Protein AF-A0A2I2YRR7-F1 (afdb_monomer_lite)

Sequence (82 aa):
MFPVGRIHRHLKTRTTSHGRVGATAAVYSAAILEYLTAEVLELAGNASKDLKVKRITPRHLQLAIRGDEELDSLIKATIAGG

Foldseek 3Di:
DFDLVVQLVVVVVVDPPPDDDDSVNSVVVRVVVVVVVVQLCVQLVVVCVVVVHDDRDLVSSCCSQVVDPVSVVVDPDDSVVD

Radius of gyration: 16.16 Å; chains: 1; bounding box: 32×26×51 Å

InterPro domains:
  IPR002119 Histone H2A [PR00620] (20-35)
  IPR002119 Histone H2A [PR00620] (35-48)
  IPR002119 Histone H2A [PR00620] (49-63)
  IPR002119 Histone H2A [PR00620] (76-82)
  IPR002119 Histone H2A [PTHR23430] (2-82)
  IPR002119 Histone H2A [SM00414] (1-82)
  IPR007125 Core Histone H2A/H2B/H3 domain [PF00125] (1-67)
  IPR009072 Histone-fold [G3DSA:1.10.20.10] (1-82)
  IPR009072 Histone-fold [SSF47113] (2-76)
  IPR061508 Histone H2A, histone fold [cd00074] (2-79)

Structure (mmCIF, N/CA/C/O backbone):
data_AF-A0A2I2YRR7-F1
#
_entry.id   AF-A0A2I2YRR7-F1
#
loop_
_atom_site.group_PDB
_atom_site.id
_atom_site.type_symbol
_atom_site.label_atom_id
_atom_site.label_alt_id
_atom_site.label_comp_id
_atom_site.label_asym_id
_atom_site.label_entity_id
_atom_site.label_seq_id
_atom_site.pdbx_PDB_ins_code
_atom_site.Cartn_x
_atom_site.Cartn_y
_atom_site.Cartn_z
_atom_site.occupancy
_atom_site.B_iso_or_equiv
_atom_site.auth_seq_id
_atom_site.auth_comp_id
_atom_site.auth_asym_id
_atom_site.auth_atom_id
_atom_site.pdbx_PDB_model_num
ATOM 1 N N . MET A 1 1 ? 6.541 -9.461 2.344 1.00 88.50 1 MET A N 1
ATOM 2 C CA . MET A 1 1 ? 7.290 -9.673 1.094 1.00 88.50 1 MET A CA 1
ATOM 3 C C . MET A 1 1 ? 6.390 -9.832 -0.121 1.00 88.50 1 MET A C 1
ATOM 5 O O . MET A 1 1 ? 5.607 -10.778 -0.192 1.00 88.50 1 MET A O 1
ATOM 9 N N . PHE A 1 2 ? 6.484 -8.893 -1.065 1.00 96.38 2 PHE A N 1
ATOM 10 C CA . PHE A 1 2 ? 5.680 -8.875 -2.295 1.00 96.38 2 PHE A CA 1
ATOM 11 C C . PHE A 1 2 ? 6.270 -9.761 -3.421 1.00 96.38 2 PHE A C 1
ATOM 13 O O . PHE A 1 2 ? 7.488 -9.893 -3.548 1.00 96.38 2 PHE A O 1
ATOM 20 N N . PRO A 1 3 ? 5.435 -10.381 -4.284 1.00 97.44 3 PRO A N 1
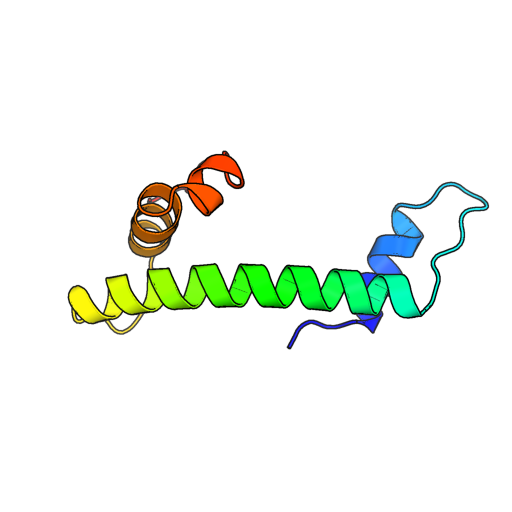ATOM 21 C CA . PRO A 1 3 ? 5.898 -11.348 -5.284 1.00 97.44 3 PRO A CA 1
ATOM 22 C C . PRO A 1 3 ? 6.428 -10.688 -6.573 1.00 97.44 3 PRO A C 1
ATOM 24 O O . PRO A 1 3 ? 5.665 -10.430 -7.510 1.00 97.44 3 PRO A O 1
ATOM 27 N N . VAL A 1 4 ? 7.752 -10.514 -6.676 1.00 97.44 4 VAL A N 1
ATOM 28 C CA . VAL A 1 4 ? 8.435 -9.889 -7.833 1.00 97.44 4 VAL A CA 1
ATOM 29 C C . VAL A 1 4 ? 8.038 -10.517 -9.176 1.00 97.44 4 VAL A C 1
ATOM 31 O O . VAL A 1 4 ? 7.675 -9.800 -10.106 1.00 97.44 4 VAL A O 1
ATOM 34 N N . GLY A 1 5 ? 8.039 -11.851 -9.294 1.00 97.12 5 GLY A N 1
ATOM 35 C CA . GLY A 1 5 ? 7.717 -12.527 -10.561 1.00 97.12 5 GLY A CA 1
ATOM 36 C C . GLY A 1 5 ? 6.277 -12.288 -11.036 1.00 97.12 5 GLY A C 1
ATOM 37 O O . GLY A 1 5 ? 6.023 -12.123 -12.230 1.00 97.12 5 GLY A O 1
ATOM 38 N N . ARG A 1 6 ? 5.321 -12.200 -10.100 1.00 97.50 6 ARG A N 1
ATOM 39 C CA . ARG A 1 6 ? 3.920 -11.880 -10.422 1.00 97.50 6 ARG A CA 1
ATOM 40 C C . ARG A 1 6 ? 3.785 -10.425 -10.866 1.00 97.50 6 ARG A C 1
ATOM 42 O O . ARG A 1 6 ? 3.087 -10.152 -11.839 1.00 97.50 6 ARG A O 1
ATOM 49 N N . ILE A 1 7 ? 4.478 -9.516 -10.185 1.00 97.56 7 ILE A N 1
ATOM 50 C CA . ILE A 1 7 ? 4.499 -8.090 -10.520 1.00 97.56 7 ILE A CA 1
ATOM 51 C C . ILE A 1 7 ? 5.130 -7.874 -11.899 1.00 97.56 7 ILE A C 1
ATOM 53 O O . ILE A 1 7 ? 4.542 -7.183 -12.724 1.00 97.56 7 ILE A O 1
ATOM 57 N N . HIS A 1 8 ? 6.248 -8.538 -12.214 1.00 97.19 8 HIS A N 1
ATOM 58 C CA . HIS A 1 8 ? 6.880 -8.470 -13.540 1.00 97.19 8 HIS A CA 1
ATOM 59 C C . HIS A 1 8 ? 5.924 -8.872 -14.665 1.00 97.19 8 HIS A C 1
ATOM 61 O O . HIS A 1 8 ? 5.850 -8.192 -15.689 1.00 97.19 8 HIS A O 1
ATOM 67 N N . ARG A 1 9 ? 5.134 -9.934 -14.457 1.00 96.62 9 ARG A N 1
ATOM 68 C CA . ARG A 1 9 ? 4.103 -10.354 -15.414 1.00 96.62 9 ARG A CA 1
ATOM 69 C C . ARG A 1 9 ? 3.026 -9.284 -15.602 1.00 96.62 9 ARG A C 1
ATOM 71 O O . ARG A 1 9 ? 2.686 -8.986 -16.743 1.00 96.62 9 ARG A O 1
ATOM 78 N N . HIS A 1 10 ? 2.521 -8.683 -14.521 1.00 97.25 10 HIS A N 1
ATOM 79 C CA . HIS A 1 10 ? 1.549 -7.587 -14.621 1.00 97.25 10 HIS A CA 1
ATOM 80 C C . HIS A 1 10 ? 2.132 -6.362 -15.336 1.00 97.25 10 HIS A C 1
ATOM 82 O O . HIS A 1 10 ? 1.452 -5.762 -16.167 1.00 97.25 10 HIS A O 1
ATOM 88 N N . LEU A 1 11 ? 3.399 -6.025 -15.088 1.00 96.75 11 LEU A N 1
ATOM 89 C CA . LEU A 1 11 ? 4.075 -4.947 -15.806 1.00 96.75 11 LEU A CA 1
ATOM 90 C C . LEU A 1 11 ? 4.137 -5.244 -17.311 1.00 96.75 11 LEU A C 1
ATOM 92 O O . LEU A 1 11 ? 3.764 -4.387 -18.102 1.00 96.75 11 LEU A O 1
ATOM 96 N N . LYS A 1 12 ? 4.500 -6.470 -17.720 1.00 95.69 12 LYS A N 1
ATOM 97 C CA . LYS A 1 12 ? 4.522 -6.858 -19.145 1.00 95.69 12 LYS A CA 1
ATOM 98 C C . LYS A 1 12 ? 3.156 -6.751 -19.825 1.00 95.69 12 LYS A C 1
ATOM 100 O O . LYS A 1 12 ? 3.089 -6.404 -20.994 1.00 95.69 12 LYS A O 1
ATOM 105 N N . THR A 1 13 ? 2.064 -7.024 -19.111 1.00 95.81 13 THR A N 1
ATOM 106 C CA . THR A 1 13 ? 0.709 -6.874 -19.677 1.00 95.81 13 THR A CA 1
ATOM 107 C C . THR A 1 13 ? 0.266 -5.420 -19.839 1.00 95.81 13 THR A C 1
ATOM 109 O O . THR A 1 13 ? -0.718 -5.156 -20.519 1.00 95.81 13 THR A O 1
ATOM 112 N N . ARG A 1 14 ? 0.964 -4.475 -19.201 1.00 95.25 14 ARG A N 1
ATOM 113 C CA . ARG A 1 14 ? 0.653 -3.039 -19.237 1.00 95.25 14 ARG A CA 1
ATOM 114 C C . ARG A 1 14 ? 1.539 -2.269 -20.220 1.00 95.25 14 ARG A C 1
ATOM 116 O O . ARG A 1 14 ? 1.309 -1.081 -20.422 1.00 95.25 14 ARG A O 1
ATOM 123 N N . THR A 1 15 ? 2.544 -2.910 -20.819 1.00 94.31 15 THR A N 1
ATOM 124 C CA . THR A 1 15 ? 3.386 -2.289 -21.848 1.00 94.31 15 THR A CA 1
ATOM 125 C C . THR A 1 15 ? 2.743 -2.375 -23.231 1.00 94.31 15 THR A C 1
ATOM 127 O O . THR A 1 15 ? 1.945 -3.269 -23.499 1.00 94.31 15 THR A O 1
ATOM 130 N N . THR A 1 16 ? 3.115 -1.466 -24.135 1.00 93.94 16 THR A N 1
ATOM 131 C CA . THR A 1 16 ? 2.696 -1.511 -25.547 1.00 93.94 16 THR A CA 1
ATOM 132 C C . THR A 1 16 ? 3.21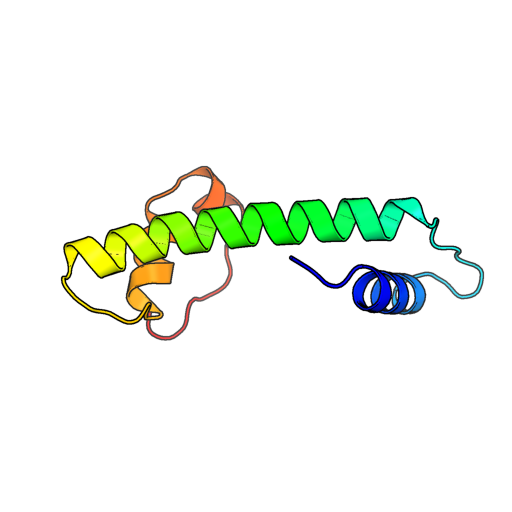6 -2.773 -26.253 1.00 93.94 16 THR A C 1
ATOM 134 O O . THR A 1 16 ? 4.071 -3.481 -25.722 1.00 93.94 16 THR A O 1
ATOM 137 N N . SER A 1 17 ? 2.738 -3.050 -27.474 1.00 86.12 17 SER A N 1
ATOM 138 C CA . SER A 1 17 ? 3.027 -4.295 -28.217 1.00 86.12 17 SER A CA 1
ATOM 139 C C . SER A 1 17 ? 4.516 -4.662 -28.350 1.00 86.12 17 SER A C 1
ATOM 141 O O . SER A 1 17 ? 4.834 -5.840 -28.464 1.00 86.12 17 SER A O 1
ATOM 143 N N . HIS A 1 18 ? 5.426 -3.686 -28.339 1.00 90.88 18 HIS A N 1
ATOM 144 C CA . HIS A 1 18 ? 6.880 -3.904 -28.428 1.00 90.88 18 HIS A CA 1
ATOM 145 C C . HIS A 1 18 ? 7.619 -3.478 -27.148 1.00 90.88 18 HIS A C 1
ATOM 147 O O . HIS A 1 18 ? 8.847 -3.398 -27.116 1.00 90.88 18 HIS A O 1
ATOM 153 N N . GLY A 1 19 ? 6.874 -3.179 -26.083 1.00 93.38 19 GLY A N 1
ATOM 154 C CA . GLY A 1 19 ? 7.420 -2.721 -24.818 1.00 93.38 19 GLY A CA 1
ATOM 155 C C . GLY A 1 19 ? 8.099 -3.847 -24.042 1.00 93.38 19 GLY A C 1
ATOM 156 O O . GLY A 1 19 ? 7.638 -4.988 -23.996 1.00 93.38 19 GLY A O 1
ATOM 157 N N . ARG A 1 20 ? 9.230 -3.521 -23.415 1.00 94.94 20 ARG A N 1
ATOM 158 C CA . ARG A 1 20 ? 10.007 -4.442 -22.580 1.00 94.94 20 ARG A CA 1
ATOM 159 C C . ARG A 1 20 ? 9.979 -3.963 -21.136 1.00 94.94 20 ARG A C 1
ATOM 161 O O . ARG A 1 20 ? 10.000 -2.766 -20.875 1.00 94.94 20 ARG A O 1
ATOM 168 N N . VAL A 1 21 ? 9.999 -4.908 -20.200 1.00 96.81 21 VAL A N 1
ATOM 169 C CA . VAL A 1 21 ? 10.114 -4.627 -18.763 1.00 96.81 21 VAL A CA 1
ATOM 170 C C . VAL A 1 21 ? 11.453 -5.157 -18.271 1.00 96.81 21 VAL A C 1
ATOM 172 O O . VAL A 1 21 ? 11.693 -6.368 -18.315 1.00 96.81 21 VAL A O 1
ATOM 175 N N . GLY A 1 22 ? 12.318 -4.253 -17.808 1.00 94.94 22 GLY A N 1
ATOM 176 C CA . GLY A 1 22 ? 13.604 -4.604 -17.208 1.00 94.94 22 GLY A CA 1
ATOM 177 C C . GLY A 1 22 ? 13.439 -5.454 -15.945 1.00 94.94 22 GLY A C 1
ATOM 178 O O . GLY A 1 22 ? 12.429 -5.357 -15.248 1.00 94.94 22 GLY A O 1
ATOM 179 N N . ALA A 1 23 ? 14.431 -6.293 -15.641 1.00 84.56 23 ALA A N 1
ATOM 180 C CA . ALA A 1 23 ? 14.375 -7.192 -14.485 1.00 84.56 23 ALA A CA 1
ATOM 181 C C . ALA A 1 23 ? 14.259 -6.425 -13.152 1.00 84.56 23 ALA A C 1
ATOM 183 O O . ALA A 1 23 ? 13.471 -6.796 -12.285 1.00 84.56 23 ALA A O 1
ATOM 184 N N . THR A 1 24 ? 14.981 -5.310 -13.019 1.00 96.62 24 THR A N 1
ATOM 185 C CA . THR A 1 24 ? 14.989 -4.469 -11.812 1.00 96.62 24 THR A CA 1
ATOM 186 C C . THR A 1 24 ? 13.713 -3.649 -11.633 1.00 96.62 24 THR A C 1
ATOM 188 O O . THR A 1 24 ? 13.373 -3.313 -10.503 1.00 96.62 24 THR A O 1
ATOM 191 N N . ALA A 1 25 ? 12.958 -3.381 -12.705 1.00 97.81 25 ALA A N 1
ATOM 192 C CA . ALA A 1 25 ? 11.715 -2.613 -12.622 1.00 97.81 25 ALA A CA 1
ATOM 193 C C . ALA A 1 25 ? 10.685 -3.307 -11.717 1.00 97.81 25 ALA A C 1
ATOM 195 O O . ALA A 1 25 ? 10.080 -2.671 -10.862 1.00 97.81 25 ALA A O 1
ATOM 196 N N . ALA A 1 26 ? 10.541 -4.631 -11.842 1.00 97.12 26 ALA A N 1
ATOM 197 C CA . ALA A 1 26 ? 9.624 -5.392 -10.997 1.00 97.12 26 ALA A CA 1
ATOM 198 C C . ALA A 1 26 ? 10.078 -5.471 -9.536 1.00 97.12 26 ALA A C 1
ATOM 200 O O . ALA A 1 26 ? 9.230 -5.499 -8.648 1.00 97.12 26 ALA A O 1
ATOM 201 N N . VAL A 1 27 ? 11.391 -5.497 -9.287 1.00 97.75 27 VAL A N 1
ATOM 202 C CA . VAL A 1 27 ? 11.950 -5.450 -7.928 1.00 97.75 27 VAL A CA 1
ATOM 203 C C . VAL A 1 27 ? 11.630 -4.103 -7.288 1.00 97.75 27 VAL A C 1
ATOM 205 O O . VAL A 1 27 ? 11.105 -4.066 -6.181 1.00 97.75 27 VAL A O 1
ATOM 208 N N . TYR A 1 28 ? 11.864 -3.008 -8.013 1.00 98.38 28 TYR A N 1
ATOM 209 C CA . TYR A 1 28 ? 11.580 -1.659 -7.534 1.00 98.38 28 TYR A CA 1
ATOM 210 C C . TYR A 1 28 ? 10.084 -1.452 -7.259 1.00 98.38 28 TYR A C 1
ATOM 212 O O . TYR A 1 28 ? 9.704 -0.996 -6.184 1.00 98.38 28 TYR A O 1
ATOM 220 N N . SER A 1 29 ? 9.212 -1.879 -8.180 1.00 98.06 29 SER A N 1
ATOM 221 C CA . SER A 1 29 ? 7.764 -1.838 -7.956 1.00 98.06 29 SER A CA 1
ATOM 222 C C . SER A 1 29 ? 7.331 -2.693 -6.762 1.00 98.06 29 SER A C 1
ATOM 224 O O . SER A 1 29 ? 6.477 -2.262 -5.995 1.00 98.06 29 SER A O 1
ATOM 226 N N . ALA A 1 30 ? 7.904 -3.888 -6.580 1.00 98.00 30 ALA A N 1
ATOM 227 C CA . ALA A 1 30 ? 7.596 -4.732 -5.425 1.00 98.00 30 ALA A CA 1
ATOM 228 C C . ALA A 1 30 ? 8.002 -4.066 -4.107 1.00 98.00 30 ALA A C 1
ATOM 230 O O . ALA A 1 30 ? 7.218 -4.098 -3.164 1.00 98.00 30 ALA A O 1
ATOM 231 N N . ALA A 1 31 ? 9.175 -3.430 -4.068 1.00 98.31 31 ALA A N 1
ATOM 232 C CA . ALA A 1 31 ? 9.667 -2.725 -2.891 1.00 98.31 31 ALA A CA 1
ATOM 233 C C . ALA A 1 31 ? 8.759 -1.549 -2.502 1.00 98.31 31 ALA A C 1
ATOM 235 O O . ALA A 1 31 ? 8.402 -1.429 -1.336 1.00 98.31 31 ALA A O 1
ATOM 236 N N . ILE A 1 32 ? 8.321 -0.732 -3.467 1.00 98.38 32 ILE A N 1
ATOM 237 C CA . ILE A 1 32 ? 7.395 0.384 -3.197 1.00 98.38 32 ILE A CA 1
ATOM 238 C C . ILE A 1 32 ? 6.054 -0.129 -2.668 1.00 98.38 32 ILE A C 1
ATOM 240 O O . ILE A 1 32 ? 5.541 0.385 -1.677 1.00 98.38 32 ILE A O 1
ATOM 244 N N . LEU A 1 33 ? 5.482 -1.148 -3.318 1.00 98.38 33 LEU A N 1
ATOM 245 C CA . LEU A 1 33 ? 4.210 -1.725 -2.883 1.00 98.38 33 LEU A CA 1
ATOM 246 C C . LEU A 1 33 ? 4.317 -2.318 -1.475 1.00 98.38 33 LEU A C 1
ATOM 248 O O . LEU A 1 33 ? 3.398 -2.164 -0.674 1.00 98.38 33 LEU A O 1
ATOM 252 N N . GLU A 1 34 ? 5.432 -2.978 -1.172 1.00 98.44 34 GLU A N 1
ATOM 253 C CA . GLU A 1 34 ? 5.697 -3.536 0.148 1.00 98.44 34 GLU A CA 1
ATOM 254 C C . GLU A 1 34 ? 5.863 -2.455 1.212 1.00 98.44 34 GLU A C 1
ATOM 256 O O . GLU A 1 34 ? 5.237 -2.567 2.261 1.00 98.44 34 GLU A O 1
ATOM 261 N N . TYR A 1 35 ? 6.626 -1.400 0.920 1.00 98.12 35 TYR A N 1
ATOM 262 C CA . TYR A 1 35 ? 6.826 -0.266 1.819 1.00 98.12 35 TYR A CA 1
ATOM 263 C C . TYR A 1 35 ? 5.497 0.404 2.191 1.00 98.12 35 TYR A C 1
ATOM 265 O O . TYR A 1 35 ? 5.145 0.458 3.365 1.00 98.12 35 TYR A O 1
ATOM 273 N N . LEU A 1 36 ? 4.700 0.806 1.196 1.00 98.19 36 LEU A N 1
ATOM 274 C CA . LEU A 1 36 ? 3.408 1.456 1.442 1.00 98.19 36 LEU A CA 1
ATOM 275 C C . LEU A 1 36 ? 2.423 0.533 2.175 1.00 98.19 36 LEU A C 1
ATOM 277 O O . LEU A 1 36 ? 1.649 0.979 3.018 1.00 98.19 36 LEU A O 1
ATOM 281 N N . THR A 1 37 ? 2.445 -0.769 1.868 1.00 98.25 37 THR A N 1
ATOM 282 C CA . THR A 1 37 ? 1.597 -1.745 2.569 1.00 98.25 37 THR A CA 1
ATOM 283 C C . THR A 1 37 ? 2.018 -1.896 4.029 1.00 98.25 37 THR A C 1
ATOM 285 O O . THR A 1 37 ? 1.150 -2.019 4.890 1.00 98.25 37 THR A O 1
ATOM 288 N N . ALA A 1 38 ? 3.322 -1.902 4.313 1.00 98.25 38 ALA A N 1
ATOM 289 C CA . ALA A 1 38 ? 3.838 -1.987 5.673 1.00 98.25 38 ALA A CA 1
ATOM 290 C C . ALA A 1 38 ? 3.422 -0.763 6.499 1.00 98.25 38 ALA A C 1
ATOM 292 O O . ALA A 1 38 ? 2.857 -0.952 7.572 1.00 98.25 38 ALA A O 1
ATOM 293 N N . GLU A 1 39 ? 3.587 0.443 5.954 1.00 98.00 39 GLU A N 1
ATOM 294 C CA . GLU A 1 39 ? 3.213 1.705 6.607 1.00 98.00 39 GLU A CA 1
ATOM 295 C C . GLU A 1 39 ? 1.726 1.724 7.006 1.00 98.00 39 GLU A C 1
ATOM 297 O O . GLU A 1 39 ? 1.363 1.896 8.171 1.00 98.00 39 GLU A O 1
ATOM 302 N N . VAL A 1 40 ? 0.832 1.425 6.055 1.00 98.31 40 VAL A N 1
ATOM 303 C CA . VAL A 1 40 ? -0.617 1.393 6.316 1.00 98.31 40 VAL A CA 1
ATOM 304 C C . VAL A 1 40 ? -0.980 0.325 7.355 1.00 98.31 40 VAL A C 1
ATOM 306 O O . VAL A 1 40 ? -1.845 0.554 8.205 1.00 98.31 40 VAL A O 1
ATOM 309 N N . LEU A 1 41 ? -0.347 -0.854 7.302 1.00 98.31 41 LEU A N 1
ATOM 310 C CA . LEU A 1 41 ? -0.596 -1.931 8.265 1.00 98.31 41 LEU A CA 1
ATOM 311 C C . LEU A 1 41 ? -0.062 -1.606 9.661 1.00 98.31 41 LEU A C 1
ATOM 313 O O . LEU A 1 41 ? -0.678 -2.024 10.642 1.00 98.31 41 LEU A O 1
ATOM 317 N N . GLU A 1 42 ? 1.048 -0.882 9.760 1.00 98.38 42 GLU A N 1
ATOM 318 C CA . GLU A 1 42 ? 1.611 -0.427 11.026 1.00 98.38 42 GLU A CA 1
ATOM 319 C C . GLU A 1 42 ? 0.652 0.541 11.722 1.00 98.38 42 GLU A C 1
ATOM 321 O O . GLU A 1 42 ? 0.204 0.265 12.840 1.00 98.38 42 GLU A O 1
ATOM 326 N N . LEU A 1 43 ? 0.236 1.603 11.029 1.00 98.44 43 LEU A N 1
ATOM 327 C CA . LEU A 1 43 ? -0.686 2.603 11.570 1.00 98.44 43 LEU A CA 1
ATOM 328 C C . LEU A 1 43 ? -2.056 1.999 11.917 1.00 98.44 43 LEU A C 1
ATOM 330 O O . LEU A 1 43 ? -2.570 2.186 13.023 1.00 98.44 43 LEU A O 1
ATOM 334 N N . ALA A 1 44 ? -2.641 1.201 11.018 1.00 98.50 44 ALA A N 1
ATOM 335 C CA . ALA A 1 44 ? -3.924 0.543 11.279 1.00 98.50 44 ALA A CA 1
ATOM 336 C C . ALA A 1 44 ? -3.818 -0.533 12.374 1.00 98.50 44 ALA A C 1
ATOM 338 O O . ALA A 1 44 ? -4.777 -0.780 13.115 1.00 98.50 44 ALA A O 1
ATOM 339 N N . GLY A 1 45 ? -2.656 -1.175 12.496 1.00 98.56 45 GLY A N 1
ATOM 340 C CA . GLY A 1 45 ? -2.337 -2.110 13.568 1.00 98.56 45 GLY A CA 1
ATOM 341 C C . GLY A 1 45 ? -2.257 -1.420 14.926 1.00 98.56 45 GLY A C 1
ATOM 342 O O . GLY A 1 45 ? -2.798 -1.949 15.898 1.00 98.56 45 GLY A O 1
ATOM 343 N N . ASN A 1 46 ? -1.655 -0.232 14.992 1.00 98.12 46 ASN A N 1
ATOM 344 C CA . ASN A 1 46 ? -1.620 0.592 16.200 1.00 98.12 46 ASN A CA 1
ATOM 345 C C . ASN A 1 46 ? -3.038 1.019 16.608 1.00 98.12 46 ASN A C 1
ATOM 347 O O . ASN A 1 46 ? -3.458 0.704 17.719 1.00 98.12 46 ASN A O 1
ATOM 351 N N . ALA A 1 47 ? -3.842 1.538 15.674 1.00 97.62 47 ALA A N 1
ATOM 352 C CA . ALA A 1 47 ? -5.247 1.870 15.938 1.00 97.62 47 ALA A CA 1
ATOM 353 C C . ALA A 1 47 ? -6.070 0.660 16.438 1.00 97.62 47 ALA A C 1
ATOM 355 O O . ALA A 1 47 ? -6.8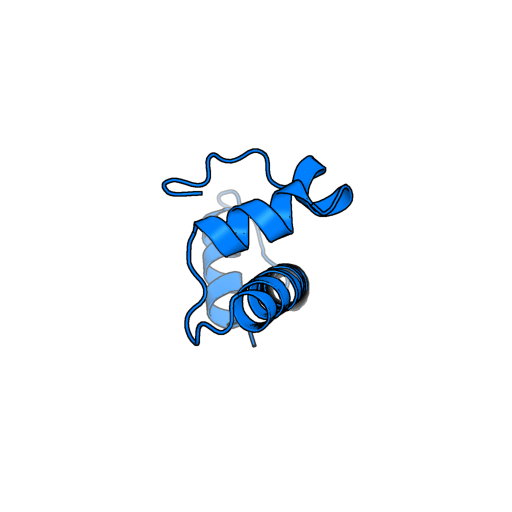95 0.777 17.345 1.00 97.62 47 ALA A O 1
ATOM 356 N N . SER A 1 48 ? -5.831 -0.535 15.883 1.00 98.31 48 SER A N 1
ATOM 357 C CA . SER A 1 48 ? -6.469 -1.776 16.348 1.00 98.31 48 SER A CA 1
ATOM 358 C C . SER A 1 48 ? -6.064 -2.142 17.783 1.00 98.31 48 SER A C 1
ATOM 360 O O . SER A 1 48 ? -6.906 -2.594 18.564 1.00 98.31 48 SER A O 1
ATOM 362 N N . LYS A 1 49 ? -4.782 -1.971 18.134 1.00 97.88 49 LYS A N 1
ATOM 363 C CA . LYS A 1 49 ? -4.258 -2.241 19.483 1.00 97.88 49 LYS A CA 1
ATOM 364 C C . LYS A 1 49 ? -4.818 -1.257 20.504 1.00 97.88 49 LYS A C 1
ATOM 366 O O . LYS A 1 49 ? -5.214 -1.698 21.583 1.00 97.88 49 LYS A O 1
ATOM 371 N N . ASP A 1 50 ? -4.924 0.020 20.147 1.00 96.00 50 ASP A N 1
ATOM 372 C CA . ASP A 1 50 ? -5.486 1.068 21.009 1.00 96.00 50 ASP A CA 1
ATOM 373 C C . ASP A 1 50 ? -6.944 0.766 21.372 1.00 96.00 50 ASP A C 1
ATOM 375 O O . ASP A 1 50 ? -7.362 0.905 22.523 1.00 96.00 50 ASP A O 1
ATOM 379 N N . LEU A 1 51 ? -7.699 0.229 20.411 1.00 95.00 51 LEU A N 1
ATOM 380 C CA . LEU A 1 51 ? -9.073 -0.236 20.605 1.00 95.00 51 LEU A CA 1
ATOM 381 C C . LEU A 1 51 ? -9.173 -1.650 21.208 1.00 95.00 51 LEU A C 1
ATOM 383 O O . LEU A 1 51 ? -10.272 -2.186 21.346 1.00 95.00 51 LEU A O 1
ATOM 387 N N . LYS A 1 52 ? -8.044 -2.259 21.597 1.00 96.75 52 LYS A N 1
ATOM 388 C CA . LYS A 1 52 ? -7.945 -3.582 22.245 1.00 96.75 52 LYS A CA 1
ATOM 389 C C . LYS A 1 52 ? -8.599 -4.716 21.451 1.00 96.75 52 LYS A C 1
ATOM 391 O O . LYS A 1 52 ? -9.070 -5.703 22.020 1.00 96.75 52 LYS A O 1
ATOM 396 N N . VAL A 1 53 ? -8.593 -4.610 20.126 1.00 97.75 53 VAL A N 1
ATOM 397 C CA . VAL A 1 53 ? -9.143 -5.617 19.214 1.00 97.75 53 VAL A CA 1
ATOM 398 C C . VAL A 1 53 ? -8.033 -6.272 18.399 1.00 97.75 53 VAL A C 1
ATOM 400 O O . VAL A 1 53 ? -7.045 -5.650 18.018 1.00 97.75 53 VAL A O 1
ATOM 403 N N . LYS A 1 54 ? -8.187 -7.572 18.125 1.00 96.12 54 LYS A N 1
ATOM 404 C CA . LYS A 1 54 ? -7.145 -8.393 17.479 1.00 96.12 54 LYS A CA 1
ATOM 405 C C . LYS A 1 54 ? -7.115 -8.292 15.951 1.00 96.12 54 LYS A C 1
ATOM 407 O O . LYS A 1 54 ? -6.172 -8.780 15.337 1.00 96.12 54 LYS A O 1
ATOM 412 N N . ARG A 1 55 ? -8.163 -7.746 15.327 1.00 98.25 55 ARG A N 1
ATOM 413 C CA . ARG A 1 55 ? -8.331 -7.722 13.869 1.00 98.25 55 ARG A CA 1
ATOM 414 C C . ARG A 1 55 ? -8.425 -6.285 13.374 1.00 98.25 55 ARG A C 1
ATOM 416 O O . ARG A 1 55 ? -9.262 -5.524 13.851 1.00 98.25 55 ARG A O 1
ATOM 423 N N . ILE A 1 56 ? -7.632 -5.972 12.354 1.00 98.50 56 ILE A N 1
ATOM 424 C 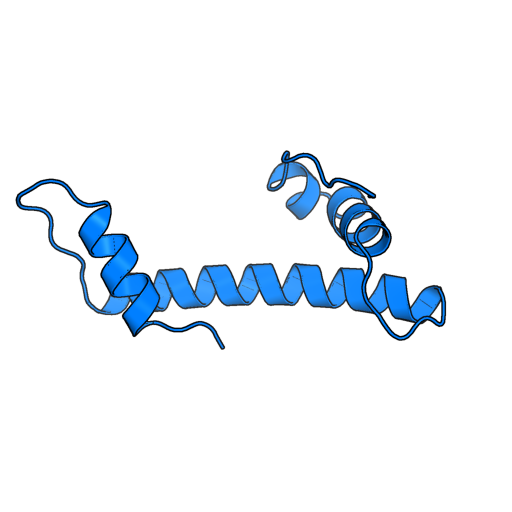CA . ILE A 1 56 ? -7.747 -4.723 11.603 1.00 98.50 56 ILE A CA 1
ATOM 425 C C . ILE A 1 56 ? -9.077 -4.722 10.836 1.00 98.50 56 ILE A C 1
ATOM 427 O O . ILE A 1 56 ? -9.388 -5.672 10.118 1.00 98.50 56 ILE A O 1
ATOM 431 N N . THR A 1 57 ? -9.870 -3.666 11.013 1.00 98.25 57 THR A N 1
ATOM 432 C CA . THR A 1 57 ? -11.154 -3.451 10.331 1.00 98.25 57 THR A CA 1
ATOM 433 C C . THR A 1 57 ? -11.033 -2.293 9.335 1.00 98.25 57 THR A C 1
ATOM 435 O O . THR A 1 57 ? -10.078 -1.514 9.433 1.00 98.25 57 THR A O 1
ATOM 438 N N . PRO A 1 58 ? -11.992 -2.116 8.405 1.00 98.56 58 PRO A N 1
ATOM 439 C CA . PRO A 1 58 ? -12.003 -0.946 7.526 1.00 98.56 58 PRO A CA 1
ATOM 440 C C . PRO A 1 58 ? -11.988 0.387 8.291 1.00 98.56 58 PRO A C 1
ATOM 442 O O . PRO A 1 58 ? -11.320 1.318 7.855 1.00 98.56 58 PRO A O 1
ATOM 445 N N . ARG A 1 59 ? -12.601 0.454 9.485 1.00 98.06 59 ARG A N 1
ATOM 446 C CA . ARG A 1 59 ? -12.528 1.631 10.366 1.00 98.06 59 ARG A CA 1
ATOM 447 C C . ARG A 1 59 ? -11.099 1.959 10.797 1.00 98.06 59 ARG A C 1
ATOM 449 O O . ARG A 1 59 ? -10.717 3.123 10.787 1.00 98.06 59 ARG A O 1
ATOM 456 N N . HIS A 1 60 ? -10.293 0.959 11.156 1.00 98.44 60 HIS A N 1
ATOM 457 C CA . HIS A 1 60 ? -8.891 1.200 11.526 1.00 98.44 60 HIS A CA 1
ATOM 458 C C . HIS A 1 60 ? -8.073 1.686 10.324 1.00 98.44 60 HIS A C 1
ATOM 460 O O . HIS A 1 60 ? -7.235 2.565 10.485 1.00 98.44 60 HIS A O 1
ATOM 466 N N . LEU A 1 61 ? -8.350 1.160 9.124 1.00 98.56 61 LEU A N 1
ATOM 467 C CA . LEU A 1 61 ? -7.721 1.633 7.887 1.00 98.56 61 LEU A CA 1
ATOM 468 C C . LEU A 1 61 ? -8.106 3.084 7.582 1.00 98.56 61 LEU A C 1
ATOM 470 O O . LEU A 1 61 ? -7.238 3.878 7.244 1.00 98.56 61 LEU A O 1
ATOM 474 N N . GLN A 1 62 ? -9.380 3.450 7.746 1.00 98.31 62 GLN A N 1
ATOM 475 C CA . GLN A 1 62 ? -9.833 4.829 7.567 1.00 98.31 62 GLN A CA 1
ATOM 476 C C . GLN A 1 62 ? -9.179 5.772 8.579 1.00 98.31 62 GLN A C 1
ATOM 478 O O . GLN A 1 62 ? -8.705 6.830 8.186 1.00 98.31 62 GLN A O 1
ATOM 483 N N . LEU A 1 63 ? -9.123 5.399 9.861 1.00 97.50 63 LEU A N 1
ATOM 484 C CA . LEU A 1 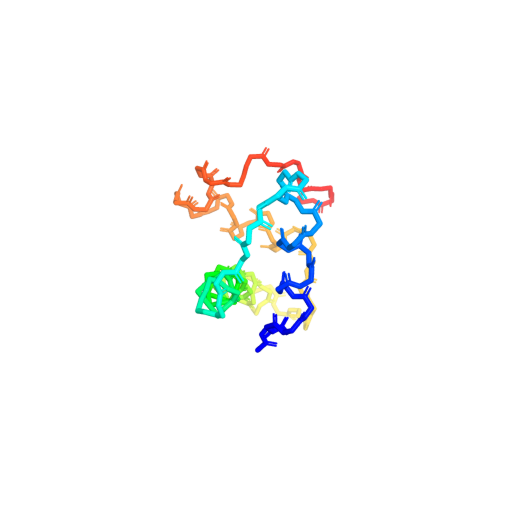63 ? -8.470 6.220 10.884 1.00 97.50 63 LEU A CA 1
ATOM 485 C C . LEU A 1 63 ? -6.972 6.395 10.606 1.00 97.50 63 LEU A C 1
ATOM 487 O O . LEU A 1 63 ? -6.481 7.512 10.699 1.00 97.50 63 LEU A O 1
ATOM 491 N N . ALA A 1 64 ? -6.273 5.326 10.218 1.00 98.00 64 ALA A N 1
ATOM 492 C CA . ALA A 1 64 ? -4.857 5.384 9.868 1.00 98.00 64 ALA A CA 1
ATOM 493 C C . ALA A 1 64 ? -4.599 6.265 8.636 1.00 98.00 64 ALA A C 1
ATOM 495 O O . ALA A 1 64 ? -3.779 7.169 8.689 1.00 98.00 64 ALA A O 1
ATOM 496 N N . ILE A 1 65 ? -5.337 6.041 7.544 1.00 98.12 65 ILE A N 1
ATOM 497 C CA . ILE A 1 65 ? -5.118 6.744 6.272 1.00 98.12 65 ILE A CA 1
ATOM 498 C C . ILE A 1 65 ? -5.547 8.211 6.351 1.00 98.12 65 ILE A C 1
ATOM 500 O O . ILE A 1 65 ? -4.898 9.053 5.755 1.00 98.12 65 ILE A O 1
ATOM 504 N N . ARG A 1 66 ? -6.640 8.536 7.055 1.00 98.06 66 ARG A N 1
ATOM 505 C CA . ARG A 1 66 ? -7.111 9.930 7.190 1.00 98.06 66 ARG A CA 1
ATOM 506 C C . ARG A 1 66 ? -6.431 10.694 8.323 1.00 98.06 66 ARG A C 1
ATOM 508 O O . ARG A 1 66 ? -6.553 11.912 8.371 1.00 98.06 66 ARG A O 1
ATOM 515 N N . GLY A 1 67 ? -5.784 9.989 9.249 1.00 97.25 67 GLY A N 1
ATOM 516 C CA . GLY A 1 67 ? -4.995 10.581 10.328 1.00 97.25 67 GLY A CA 1
ATOM 517 C C . GLY A 1 67 ? -3.563 10.929 9.921 1.00 97.25 67 GLY A C 1
ATOM 518 O O . GLY A 1 67 ? -2.900 11.652 10.657 1.00 97.25 67 GLY A O 1
ATOM 519 N N . ASP A 1 68 ? -3.109 10.436 8.770 1.00 98.31 68 ASP A N 1
ATOM 520 C CA . ASP A 1 68 ? -1.785 10.689 8.211 1.00 98.31 68 ASP A CA 1
ATOM 521 C C . ASP A 1 68 ? -1.894 11.575 6.959 1.00 98.31 68 ASP A C 1
ATOM 523 O O . ASP A 1 68 ? -2.647 11.269 6.034 1.00 98.31 68 ASP A O 1
ATOM 527 N N . GLU A 1 69 ? -1.176 12.701 6.935 1.00 98.12 69 GLU A N 1
ATOM 528 C CA . GLU A 1 69 ? -1.291 13.707 5.869 1.00 98.12 69 GLU A CA 1
ATOM 529 C C . GLU A 1 69 ? -0.813 13.174 4.509 1.00 98.12 69 GLU A C 1
ATOM 531 O O . GLU A 1 69 ? -1.453 13.407 3.475 1.00 98.12 69 GLU A O 1
ATOM 536 N N . GLU A 1 70 ? 0.285 12.419 4.500 1.00 98.12 70 GLU A N 1
ATOM 537 C CA . GLU A 1 70 ? 0.877 11.889 3.276 1.00 98.12 70 GLU A CA 1
ATOM 538 C C . GLU A 1 70 ? -0.024 10.802 2.679 1.00 98.12 70 GLU A C 1
ATOM 540 O O . GLU A 1 70 ? -0.353 10.848 1.486 1.00 98.12 70 GLU A O 1
ATOM 545 N N . LEU A 1 71 ? -0.509 9.870 3.505 1.00 98.12 71 LEU A N 1
ATOM 546 C CA . LEU A 1 71 ? -1.429 8.818 3.078 1.00 98.12 71 LEU A CA 1
ATOM 547 C C . LEU A 1 71 ? -2.805 9.363 2.698 1.00 98.12 71 LEU A C 1
ATOM 549 O O . LEU A 1 71 ? -3.391 8.870 1.728 1.00 98.12 71 LEU A O 1
ATOM 553 N N . ASP A 1 72 ? -3.316 10.385 3.390 1.00 98.12 72 ASP A N 1
ATOM 554 C CA . ASP A 1 72 ? -4.567 11.033 3.004 1.00 98.12 72 ASP A CA 1
ATOM 555 C C . ASP A 1 72 ? -4.427 11.663 1.619 1.00 98.12 72 ASP A C 1
ATOM 557 O O . ASP A 1 72 ? -5.326 11.510 0.785 1.00 98.12 72 ASP A O 1
ATOM 561 N N . SER A 1 73 ? -3.304 12.337 1.346 1.00 98.12 73 SER A N 1
ATOM 562 C CA . SER A 1 73 ? -3.022 12.953 0.047 1.00 98.12 73 SER A CA 1
ATOM 563 C C . SER A 1 73 ? -2.915 11.914 -1.079 1.00 98.12 73 SER A C 1
ATOM 565 O O . SER A 1 73 ? -3.465 12.124 -2.164 1.00 98.12 73 SER A O 1
ATOM 567 N N . LEU A 1 74 ? -2.289 10.767 -0.798 1.00 98.12 74 LEU A N 1
ATOM 568 C CA . LEU A 1 74 ? -2.050 9.693 -1.757 1.00 98.12 74 LEU A CA 1
ATOM 569 C C . LEU A 1 74 ? -3.311 8.857 -2.032 1.00 98.12 74 LEU A C 1
ATOM 571 O O . LEU A 1 74 ? -3.593 8.503 -3.179 1.00 98.12 74 LEU A O 1
ATOM 575 N N . ILE A 1 75 ? -4.081 8.521 -0.994 1.00 97.81 75 ILE A N 1
ATOM 576 C CA . ILE A 1 75 ? -5.195 7.569 -1.063 1.00 97.81 75 ILE A CA 1
ATOM 577 C C . ILE A 1 75 ? -6.528 8.318 -0.986 1.00 97.81 75 ILE A C 1
ATOM 579 O O . ILE A 1 75 ? -7.152 8.460 0.066 1.00 97.81 75 ILE A O 1
ATOM 583 N N . LYS A 1 76 ? -7.046 8.737 -2.143 1.00 97.81 76 LYS A N 1
ATOM 584 C CA . LYS A 1 76 ? -8.370 9.389 -2.252 1.00 97.81 76 LYS A CA 1
ATOM 585 C C . LYS A 1 76 ? -9.533 8.427 -2.524 1.00 97.81 76 LYS A C 1
ATOM 587 O O . LYS A 1 76 ? -10.676 8.856 -2.637 1.00 97.81 76 LYS A O 1
ATOM 592 N N . ALA A 1 77 ? -9.260 7.124 -2.606 1.00 98.06 77 ALA A N 1
ATOM 593 C CA . ALA A 1 77 ? -10.292 6.108 -2.786 1.00 98.06 77 ALA A CA 1
ATOM 594 C C . ALA A 1 77 ? -11.236 6.023 -1.571 1.00 98.06 77 ALA A C 1
ATOM 596 O O . ALA A 1 77 ? -10.815 6.183 -0.423 1.00 98.06 77 ALA A O 1
ATOM 597 N N . THR A 1 78 ? -12.512 5.724 -1.824 1.00 97.88 78 THR A N 1
ATOM 598 C CA . THR A 1 78 ? -13.499 5.459 -0.771 1.00 97.88 78 THR A CA 1
ATOM 599 C C . THR A 1 78 ? -13.147 4.178 -0.017 1.00 97.88 78 THR A C 1
ATOM 601 O O . THR A 1 78 ? -13.007 3.115 -0.623 1.00 97.88 78 THR A O 1
ATOM 604 N N . ILE A 1 79 ? -13.071 4.260 1.312 1.00 97.38 79 ILE A N 1
ATOM 605 C CA . ILE A 1 79 ? -12.899 3.096 2.188 1.00 97.38 79 ILE A CA 1
ATOM 606 C C . ILE A 1 79 ? -14.282 2.686 2.689 1.00 97.38 79 ILE A C 1
ATOM 608 O O . ILE A 1 79 ? -14.832 3.269 3.621 1.00 97.38 79 ILE A O 1
ATOM 612 N N . ALA A 1 80 ? -14.883 1.703 2.023 1.00 97.44 80 ALA A N 1
ATOM 613 C CA . ALA A 1 80 ? -16.201 1.207 2.401 1.00 97.44 80 ALA A CA 1
ATOM 614 C C . ALA A 1 80 ? -16.165 0.571 3.804 1.00 97.44 80 ALA A C 1
ATOM 616 O O . ALA A 1 80 ? -15.333 -0.294 4.081 1.00 97.44 80 ALA A O 1
ATOM 617 N N . GLY A 1 81 ? -17.080 0.997 4.681 1.00 93.06 81 GLY A N 1
ATOM 618 C CA . GLY A 1 81 ? -17.116 0.576 6.089 1.00 93.06 81 GLY A CA 1
ATOM 619 C C . GLY A 1 81 ? -16.059 1.241 6.984 1.00 93.06 81 GLY A C 1
ATOM 620 O O . GLY A 1 81 ? -15.843 0.770 8.103 1.00 93.06 81 GLY A O 1
ATOM 621 N N . GLY A 1 82 ? -15.380 2.272 6.466 1.00 80.06 82 GLY A N 1
ATOM 622 C CA . GLY A 1 82 ? -14.423 3.121 7.175 1.00 80.06 82 GLY A CA 1
ATOM 623 C C . GLY A 1 82 ? -15.058 4.106 8.143 1.00 80.06 82 GLY A C 1
ATOM 624 O O . GLY A 1 82 ? -16.232 4.481 7.962 1.00 80.0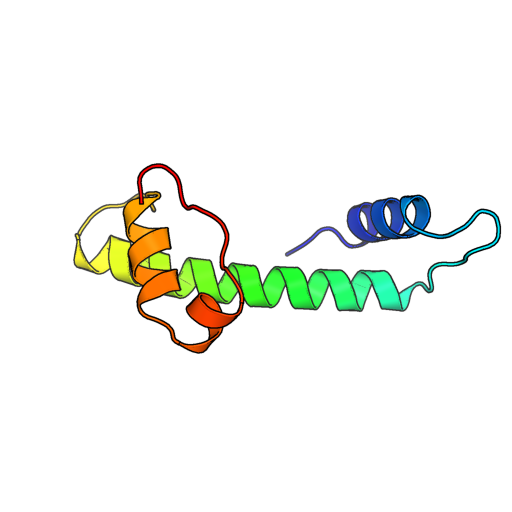6 82 GLY A O 1
#

Secondary structure (DSSP, 8-state):
---HHHHHHHHHHHS-TT----HHHHHHHHHHHHHHHHHHHHHHHHHHHHTT-SS--HHHHHHHHHHSHHHHHH--S--TT-

pLDDT: mean 96.72, std 3.12, range [80.06, 98.56]

Organism: Gorilla gorilla gorilla (NCBI:txid9595)